Protein AF-A0A7C5ZZM7-F1 (afdb_monomer)

Sequence (69 aa):
MG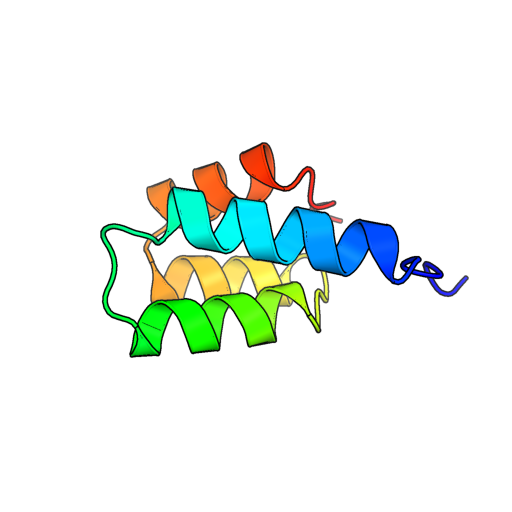VVHRPDDIINRKKRVEIVTRDMNPGVRELILKIVGSWDGLKSVEELKRLVGDEKARQIIEELGLPVE

Solvent-accessible surface area (backbone atoms only — not comparable to full-atom values): 4060 Å² total; per-residue (Å²): 135,79,84,78,77,49,70,69,56,53,54,53,46,52,52,50,51,48,62,78,35,60,90,46,57,69,70,60,45,54,52,50,50,52,37,64,73,60,63,56,30,58,61,33,50,54,52,35,25,75,72,62,34,62,71,52,31,48,52,51,36,62,77,61,68,56,72,82,100

Structure (mmCIF, N/CA/C/O backbone):
data_AF-A0A7C5ZZM7-F1
#
_entry.id   AF-A0A7C5ZZM7-F1
#
loop_
_atom_site.group_PDB
_atom_site.id
_atom_site.type_symbol
_atom_site.label_atom_id
_atom_site.label_alt_id
_atom_site.label_comp_id
_atom_site.label_asym_id
_atom_site.label_entity_id
_atom_site.label_seq_id
_atom_site.pdbx_PDB_ins_code
_atom_site.Cartn_x
_atom_site.Cartn_y
_atom_site.Cartn_z
_atom_site.occupancy
_atom_site.B_iso_or_equiv
_atom_site.auth_seq_id
_atom_site.auth_comp_id
_atom_site.auth_asym_id
_atom_site.auth_atom_id
_atom_site.pdbx_PDB_model_num
ATOM 1 N N . MET A 1 1 ? 7.080 -6.105 -21.471 1.00 40.81 1 MET A N 1
ATOM 2 C CA . MET A 1 1 ? 6.814 -7.230 -20.554 1.00 40.81 1 MET A CA 1
ATOM 3 C C . MET A 1 1 ? 5.780 -6.743 -19.555 1.00 40.81 1 MET A C 1
ATOM 5 O O . MET A 1 1 ? 6.132 -6.020 -18.640 1.00 40.81 1 MET A O 1
ATOM 9 N N . GLY A 1 2 ? 4.496 -6.991 -19.817 1.00 39.28 2 GLY A N 1
ATOM 10 C CA . GLY A 1 2 ? 3.437 -6.630 -18.875 1.00 39.28 2 GLY A CA 1
ATOM 11 C C . GLY A 1 2 ? 3.372 -7.706 -17.804 1.00 39.28 2 GLY A C 1
ATOM 12 O O . GLY A 1 2 ? 3.183 -8.873 -18.145 1.00 39.28 2 GLY A O 1
ATOM 13 N N . VAL A 1 3 ? 3.570 -7.340 -16.539 1.00 44.72 3 VAL A N 1
ATOM 14 C CA . VAL A 1 3 ? 3.269 -8.238 -15.422 1.00 44.72 3 VAL A CA 1
ATOM 15 C C . VAL A 1 3 ? 1.781 -8.547 -15.510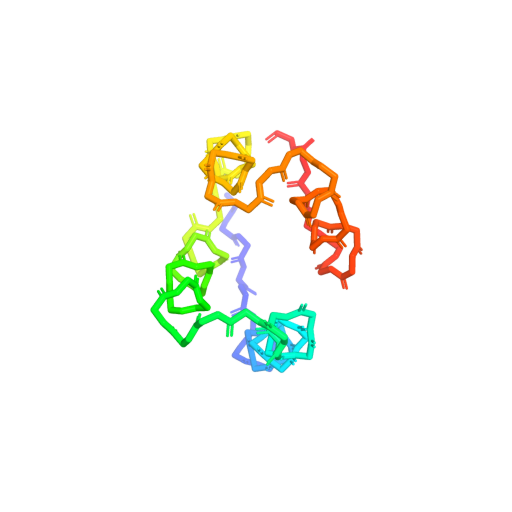 1.00 44.72 3 VAL A C 1
ATOM 17 O O . VAL A 1 3 ? 0.926 -7.701 -15.255 1.00 44.72 3 VAL A O 1
ATOM 20 N N . VAL A 1 4 ? 1.469 -9.759 -15.959 1.00 42.47 4 VAL A N 1
ATOM 21 C CA . VAL A 1 4 ? 0.102 -10.259 -16.034 1.00 42.47 4 VAL A CA 1
ATOM 22 C C . VAL A 1 4 ? -0.296 -10.596 -14.600 1.00 42.47 4 VAL A C 1
ATOM 24 O O . VAL A 1 4 ? -0.134 -11.729 -14.149 1.00 42.47 4 VAL A O 1
ATOM 27 N N . HIS A 1 5 ? -0.729 -9.587 -13.840 1.00 48.00 5 HIS A N 1
ATOM 28 C CA . HIS A 1 5 ? -1.278 -9.797 -12.506 1.00 48.00 5 HIS A CA 1
ATOM 29 C C . HIS A 1 5 ? -2.515 -10.681 -12.650 1.00 48.00 5 HIS A C 1
ATOM 31 O O . HIS A 1 5 ? -3.559 -10.255 -13.146 1.00 48.00 5 HIS A O 1
ATOM 37 N N . ARG A 1 6 ? -2.375 -11.954 -12.269 1.00 49.47 6 ARG A N 1
ATOM 38 C CA . ARG A 1 6 ? -3.499 -12.885 -12.221 1.00 49.47 6 ARG A CA 1
ATOM 39 C C . ARG A 1 6 ? -4.559 -12.302 -11.277 1.00 49.47 6 ARG A C 1
ATOM 41 O O . ARG A 1 6 ? -4.197 -11.752 -10.238 1.00 49.47 6 ARG A O 1
ATOM 48 N N . PRO A 1 7 ? -5.857 -12.447 -11.583 1.00 50.56 7 PRO A N 1
ATOM 49 C CA . PRO A 1 7 ? -6.929 -11.926 -10.732 1.00 50.56 7 PRO A CA 1
ATOM 50 C C . PRO A 1 7 ? -6.860 -12.462 -9.291 1.00 50.56 7 PRO A C 1
ATOM 52 O O . PRO A 1 7 ? -7.222 -11.753 -8.358 1.00 50.56 7 PRO A O 1
ATOM 55 N N . ASP A 1 8 ? -6.322 -13.669 -9.101 1.00 52.22 8 ASP A N 1
ATOM 56 C CA . ASP A 1 8 ? -6.093 -14.278 -7.784 1.00 52.22 8 ASP A CA 1
ATOM 57 C C . ASP A 1 8 ? -5.071 -13.501 -6.929 1.00 52.22 8 ASP A C 1
ATOM 59 O O . ASP A 1 8 ? -5.252 -13.301 -5.727 1.00 52.22 8 ASP A O 1
ATOM 63 N N . ASP A 1 9 ? -4.041 -12.962 -7.584 1.00 61.50 9 ASP A N 1
ATOM 64 C CA . ASP A 1 9 ? -2.974 -12.183 -6.957 1.00 61.50 9 ASP A CA 1
ATOM 65 C C . ASP A 1 9 ? -3.514 -10.840 -6.452 1.00 61.50 9 ASP A C 1
ATOM 67 O O . ASP A 1 9 ? -3.252 -10.439 -5.320 1.00 61.50 9 ASP A O 1
ATOM 71 N N . ILE A 1 10 ? -4.382 -10.199 -7.245 1.00 61.56 10 ILE A N 1
ATOM 72 C CA . ILE A 1 10 ? -5.058 -8.942 -6.895 1.00 61.56 10 ILE A CA 1
ATOM 73 C C . ILE A 1 10 ? -5.990 -9.139 -5.693 1.00 61.56 10 ILE A C 1
ATOM 75 O O . ILE A 1 10 ? -6.022 -8.291 -4.799 1.00 61.56 10 ILE A O 1
ATOM 79 N N . ILE A 1 11 ? -6.732 -10.251 -5.636 1.00 63.34 11 ILE A N 1
ATOM 80 C CA . ILE A 1 11 ? -7.631 -10.553 -4.511 1.00 63.34 11 ILE A CA 1
ATOM 81 C C . ILE A 1 11 ? -6.831 -10.785 -3.225 1.00 63.34 11 ILE A C 1
ATOM 83 O O . ILE A 1 11 ? -7.194 -10.246 -2.173 1.00 63.34 11 ILE A O 1
ATOM 87 N N . ASN A 1 12 ? -5.722 -11.525 -3.298 1.00 70.88 12 ASN A N 1
ATOM 88 C CA . ASN A 1 12 ? -4.836 -11.723 -2.151 1.00 70.88 12 ASN A CA 1
ATOM 89 C C . ASN A 1 12 ? -4.184 -10.411 -1.696 1.00 70.88 12 ASN A C 1
ATOM 91 O O . ASN A 1 12 ? -4.174 -10.113 -0.500 1.00 70.88 12 ASN A O 1
ATOM 95 N N . ARG A 1 13 ? -3.724 -9.578 -2.636 1.00 70.19 13 ARG A N 1
ATOM 96 C CA . ARG A 1 13 ? -3.181 -8.242 -2.350 1.00 70.19 13 ARG A CA 1
ATOM 97 C C . ARG A 1 13 ? -4.202 -7.354 -1.661 1.00 70.19 13 ARG A C 1
ATOM 99 O O . ARG A 1 13 ? -3.893 -6.728 -0.653 1.00 70.19 13 ARG A O 1
ATOM 106 N N . LYS A 1 14 ? -5.434 -7.350 -2.168 1.00 70.69 14 LYS A N 1
ATOM 107 C CA . LYS A 1 14 ? -6.545 -6.575 -1.617 1.00 70.69 14 LYS A CA 1
ATOM 108 C C . LYS A 1 14 ? -6.849 -6.993 -0.183 1.00 70.69 14 LYS A C 1
ATOM 110 O O . LYS A 1 14 ? -6.950 -6.115 0.665 1.00 70.69 14 LYS A O 1
ATOM 115 N N . LYS A 1 15 ? -6.888 -8.301 0.103 1.00 77.06 15 LYS A N 1
ATOM 116 C CA . LYS A 1 15 ? -7.020 -8.839 1.469 1.00 77.06 15 LYS A CA 1
ATOM 117 C C . LYS A 1 15 ? -5.870 -8.421 2.386 1.00 77.06 15 LYS A C 1
ATOM 119 O O . LYS A 1 15 ? -6.125 -8.035 3.521 1.00 77.06 15 LYS A O 1
ATOM 124 N N . ARG A 1 16 ? -4.622 -8.481 1.916 1.00 77.31 16 ARG A N 1
ATOM 125 C CA . ARG A 1 16 ? -3.455 -8.074 2.717 1.00 77.31 16 ARG A CA 1
ATOM 126 C C . ARG A 1 16 ? -3.457 -6.578 3.016 1.00 77.31 16 ARG A C 1
ATOM 128 O O . ARG A 1 16 ? -3.323 -6.208 4.177 1.00 77.31 16 ARG A O 1
ATOM 135 N N . VAL A 1 17 ? -3.711 -5.732 2.012 1.00 76.81 17 VAL A N 1
ATOM 136 C CA . VAL A 1 17 ? -3.922 -4.285 2.211 1.00 76.81 17 VAL A CA 1
ATOM 137 C C . VAL A 1 17 ? -4.994 -4.076 3.268 1.00 76.81 17 VAL A C 1
ATOM 139 O O . VAL A 1 17 ? -4.785 -3.336 4.220 1.00 76.81 17 VAL A O 1
ATOM 142 N N . GLU A 1 18 ? -6.120 -4.766 3.132 1.00 76.88 18 GLU A N 1
ATOM 143 C CA . GLU A 1 18 ? -7.258 -4.693 4.038 1.00 76.88 18 GLU A CA 1
ATOM 144 C C . GLU A 1 18 ? -6.911 -5.059 5.488 1.00 76.88 18 GLU A C 1
ATOM 146 O O . GLU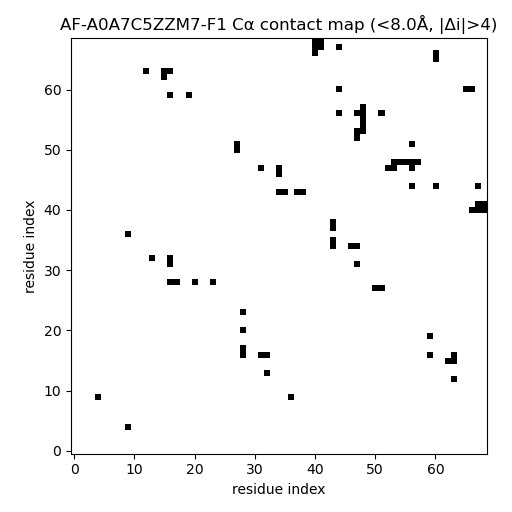 A 1 18 ? -7.400 -4.383 6.391 1.00 76.88 18 GLU A O 1
ATOM 151 N N . ILE A 1 19 ? -6.033 -6.040 5.716 1.00 79.69 19 ILE A N 1
ATOM 152 C CA . ILE A 1 19 ? -5.527 -6.402 7.049 1.00 79.69 19 ILE A CA 1
ATOM 153 C C . ILE A 1 19 ? -4.606 -5.306 7.603 1.00 79.69 19 ILE A C 1
ATOM 155 O O . ILE A 1 19 ? -4.815 -4.850 8.726 1.00 79.69 19 ILE A O 1
ATOM 159 N N . VAL A 1 20 ? -3.634 -4.843 6.812 1.00 74.88 20 VAL A N 1
ATOM 160 C CA . VAL A 1 20 ? -2.628 -3.850 7.242 1.00 74.88 20 VAL A CA 1
ATOM 161 C C . VAL A 1 20 ? -3.250 -2.467 7.477 1.00 74.88 20 VAL A C 1
ATOM 163 O O . VAL A 1 20 ? -2.819 -1.710 8.344 1.00 74.88 20 VAL A O 1
ATOM 166 N N . THR A 1 21 ? -4.306 -2.143 6.731 1.00 74.38 21 THR A N 1
ATOM 167 C CA . THR A 1 21 ? -5.021 -0.856 6.791 1.00 74.38 21 THR A CA 1
ATOM 168 C C . THR A 1 21 ? -6.357 -0.955 7.523 1.00 74.38 21 THR A C 1
ATOM 170 O O . THR A 1 21 ? -7.138 -0.010 7.499 1.00 74.38 21 THR A O 1
ATOM 173 N N . ARG A 1 22 ? -6.633 -2.076 8.206 1.00 77.75 22 ARG A N 1
ATOM 174 C CA . ARG A 1 22 ? -7.845 -2.263 9.024 1.00 77.75 22 ARG A CA 1
ATOM 175 C C . ARG A 1 22 ? -7.991 -1.194 10.106 1.00 77.75 22 ARG A C 1
ATOM 177 O O . ARG A 1 22 ? -9.107 -0.821 10.442 1.00 77.75 22 ARG A O 1
ATOM 184 N N . ASP A 1 23 ? -6.861 -0.742 10.637 1.00 79.56 23 ASP A N 1
ATOM 185 C CA . ASP A 1 23 ? -6.777 0.287 11.675 1.00 79.56 23 ASP A CA 1
ATOM 186 C C . ASP A 1 23 ? -6.861 1.714 11.098 1.00 79.56 23 ASP A C 1
ATOM 188 O O . ASP A 1 23 ? -6.909 2.697 11.830 1.00 79.56 23 ASP A O 1
ATOM 192 N N . MET A 1 24 ? -6.863 1.845 9.766 1.00 78.19 24 MET A N 1
ATOM 193 C CA . MET A 1 24 ? -6.931 3.127 9.074 1.00 78.19 24 MET A CA 1
ATOM 194 C C . MET A 1 24 ? -8.354 3.472 8.652 1.00 78.19 24 MET A C 1
ATOM 196 O O . MET A 1 24 ? -9.212 2.611 8.448 1.00 78.19 24 MET A O 1
ATOM 200 N N . ASN A 1 25 ? -8.575 4.766 8.417 1.00 81.31 25 ASN A N 1
ATOM 201 C CA . ASN A 1 25 ? -9.824 5.243 7.850 1.00 81.31 25 ASN A CA 1
ATOM 202 C C . ASN A 1 25 ? -10.123 4.567 6.496 1.00 81.31 25 ASN A C 1
ATOM 204 O O . ASN A 1 25 ? -9.228 4.448 5.651 1.00 81.31 25 ASN A O 1
ATOM 208 N N . PRO A 1 26 ? -11.397 4.227 6.224 1.00 78.12 26 PRO A N 1
ATOM 209 C CA . PRO A 1 26 ? -11.799 3.571 4.979 1.00 78.12 26 PRO A CA 1
ATOM 210 C C . PRO A 1 26 ? -11.421 4.379 3.726 1.00 78.12 26 PRO A C 1
ATOM 212 O O . PRO A 1 26 ? -11.042 3.792 2.716 1.00 78.12 26 PRO A O 1
ATOM 215 N N . GLY A 1 27 ? -11.417 5.715 3.811 1.00 82.12 27 GLY A N 1
ATOM 216 C CA . GLY A 1 27 ? -10.965 6.579 2.714 1.00 82.12 27 GLY A CA 1
ATOM 217 C C . GLY A 1 27 ? -9.474 6.431 2.382 1.00 82.12 27 GLY A C 1
ATOM 218 O O . GLY A 1 27 ? -9.100 6.439 1.214 1.00 82.12 27 GLY A O 1
ATOM 219 N N . VAL A 1 28 ? -8.619 6.224 3.388 1.00 81.81 28 VAL A N 1
ATOM 220 C CA . VAL A 1 28 ? -7.174 5.996 3.192 1.00 81.81 28 VAL A CA 1
ATOM 221 C C . VAL A 1 28 ? -6.945 4.632 2.539 1.00 81.81 28 VAL A C 1
ATOM 223 O O . VAL A 1 28 ? -6.151 4.499 1.610 1.00 81.81 28 VAL A O 1
ATOM 226 N N . ARG A 1 29 ? -7.706 3.621 2.961 1.00 82.44 29 ARG A N 1
ATOM 227 C CA . ARG A 1 29 ? -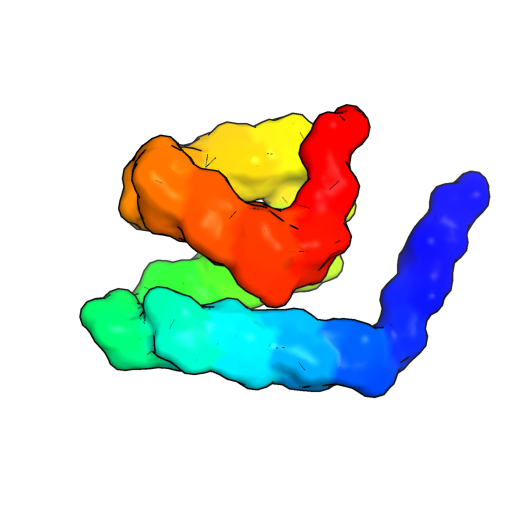7.640 2.265 2.411 1.00 82.44 29 ARG A CA 1
ATOM 228 C C . ARG A 1 29 ? -8.034 2.199 0.932 1.00 82.44 29 ARG A C 1
ATOM 230 O O . ARG A 1 29 ? -7.378 1.496 0.164 1.00 82.44 29 ARG A O 1
ATOM 237 N N . GLU A 1 30 ? -9.050 2.948 0.507 1.00 83.00 30 GLU A N 1
ATOM 238 C CA . GLU A 1 30 ? -9.407 3.060 -0.916 1.00 83.00 30 GLU A CA 1
ATOM 239 C C . GLU A 1 30 ? -8.285 3.680 -1.760 1.00 83.00 30 GLU A C 1
ATOM 241 O O . GLU A 1 30 ? -7.999 3.207 -2.864 1.00 83.00 30 GLU A O 1
ATOM 246 N N . LEU A 1 31 ? -7.614 4.705 -1.230 1.00 85.06 31 LEU A N 1
ATOM 247 C CA . LEU A 1 31 ? -6.489 5.356 -1.903 1.00 85.06 31 LEU A CA 1
ATOM 248 C C . LEU A 1 31 ? -5.299 4.402 -2.045 1.00 85.06 31 LEU A C 1
ATOM 250 O O . LEU A 1 31 ? -4.736 4.287 -3.132 1.00 85.06 31 LEU A O 1
ATOM 254 N N . ILE A 1 32 ? -4.977 3.639 -0.998 1.00 83.06 32 ILE A N 1
ATOM 255 C CA . ILE A 1 32 ? -3.927 2.612 -1.051 1.00 83.06 32 ILE A CA 1
ATOM 256 C C . ILE A 1 32 ? -4.271 1.539 -2.084 1.00 83.06 32 ILE A C 1
ATOM 258 O O . ILE A 1 32 ? -3.409 1.148 -2.865 1.00 83.06 32 ILE A O 1
ATOM 262 N N . LEU A 1 33 ? -5.530 1.095 -2.150 1.00 80.81 33 LEU A N 1
ATOM 263 C CA . LEU A 1 33 ? -5.967 0.130 -3.161 1.00 80.81 33 LEU A CA 1
ATOM 264 C C . LEU A 1 33 ? -5.810 0.656 -4.588 1.00 80.81 33 LEU A C 1
ATOM 266 O O . LEU A 1 33 ? -5.431 -0.117 -5.467 1.00 80.81 33 LEU A O 1
ATOM 270 N N . LYS A 1 34 ? -6.054 1.949 -4.824 1.00 84.62 34 LYS A N 1
ATOM 271 C CA . LYS A 1 34 ? -5.760 2.583 -6.117 1.00 84.62 34 LYS A CA 1
ATOM 272 C C . LYS A 1 34 ? -4.262 2.592 -6.423 1.00 84.62 34 LYS A C 1
ATOM 274 O O . LYS A 1 34 ? -3.885 2.217 -7.527 1.00 84.62 34 LYS A O 1
ATOM 279 N N . ILE A 1 35 ? -3.422 2.973 -5.458 1.00 84.31 35 ILE A N 1
ATOM 280 C CA . ILE A 1 35 ? -1.960 3.040 -5.630 1.00 84.31 35 ILE A CA 1
ATOM 281 C C . ILE A 1 35 ? -1.372 1.647 -5.897 1.00 84.31 35 ILE A C 1
ATOM 283 O O . ILE A 1 35 ? -0.557 1.482 -6.800 1.00 84.31 35 ILE A O 1
ATOM 287 N N . VAL A 1 36 ? -1.814 0.637 -5.142 1.00 78.94 36 VAL A N 1
ATOM 288 C CA . VAL A 1 36 ? -1.397 -0.766 -5.297 1.00 78.94 36 VAL A CA 1
ATOM 289 C C . VAL A 1 36 ? -1.952 -1.385 -6.582 1.00 78.94 36 VAL A C 1
ATOM 291 O O . VAL A 1 36 ? -1.270 -2.188 -7.215 1.00 78.94 36 VAL A O 1
ATOM 294 N N . GLY A 1 37 ? -3.173 -1.020 -6.985 1.00 77.06 37 GLY A N 1
ATOM 295 C CA . GLY A 1 37 ? -3.782 -1.469 -8.240 1.00 77.06 37 GLY A CA 1
ATOM 296 C C . GLY A 1 37 ? -3.097 -0.902 -9.485 1.00 77.06 37 GLY A C 1
ATOM 297 O O . GLY A 1 37 ? -3.011 -1.595 -10.495 1.00 77.06 37 GLY A O 1
ATOM 298 N N . SER A 1 38 ? -2.565 0.317 -9.389 1.00 81.31 38 SER A N 1
ATOM 299 C CA . SER A 1 38 ? -1.765 0.977 -10.426 1.00 81.31 38 SER A CA 1
ATOM 300 C C . SER A 1 38 ? -0.296 1.082 -10.007 1.00 81.31 38 SER A C 1
ATOM 302 O O . SER A 1 38 ? 0.281 2.166 -10.069 1.00 81.31 38 SER A O 1
ATOM 304 N N . TRP A 1 39 ? 0.295 -0.016 -9.519 1.00 80.62 39 TRP A N 1
ATOM 305 C CA . TRP A 1 39 ? 1.677 0.002 -9.035 1.00 80.62 39 TRP A CA 1
ATOM 306 C C . TRP A 1 39 ? 2.664 0.363 -10.149 1.00 80.62 39 TRP A C 1
ATOM 308 O O . TRP A 1 39 ? 2.857 -0.413 -11.082 1.00 80.62 39 TRP A O 1
ATOM 318 N N . ASP A 1 40 ? 3.310 1.517 -10.010 1.00 82.38 40 ASP A N 1
ATOM 319 C CA . ASP A 1 40 ? 4.279 2.091 -10.949 1.00 82.38 40 ASP A CA 1
ATOM 320 C C . ASP A 1 40 ? 5.646 2.254 -10.253 1.00 82.38 40 ASP A C 1
ATOM 322 O O . ASP A 1 40 ? 6.295 3.297 -10.318 1.00 82.38 40 ASP A O 1
ATOM 326 N N . GLY A 1 41 ? 6.032 1.240 -9.466 1.00 82.25 41 GLY A N 1
ATOM 327 C CA . GLY A 1 41 ? 7.317 1.189 -8.762 1.00 82.25 41 GLY A CA 1
ATOM 328 C C . GLY A 1 41 ? 7.531 2.384 -7.827 1.00 82.25 41 GLY A C 1
ATOM 329 O O . GLY A 1 41 ? 6.718 2.649 -6.935 1.00 82.25 41 GLY A O 1
ATOM 330 N N . LEU A 1 42 ? 8.626 3.117 -8.048 1.00 81.81 42 LEU A N 1
ATOM 331 C CA . LEU A 1 42 ? 9.046 4.290 -7.266 1.00 81.81 42 LEU A CA 1
ATOM 332 C C . LEU A 1 42 ? 7.946 5.343 -7.070 1.00 81.81 42 LEU A C 1
ATOM 334 O O . LEU A 1 42 ? 7.793 5.869 -5.966 1.00 81.81 42 LEU A O 1
ATOM 338 N N . LYS A 1 43 ? 7.133 5.615 -8.096 1.00 85.00 43 LYS A N 1
ATOM 339 C CA . LYS A 1 43 ? 6.090 6.646 -8.008 1.00 85.00 43 LYS A CA 1
ATOM 340 C C . LYS A 1 43 ? 4.983 6.252 -7.029 1.00 85.00 43 LYS A C 1
ATOM 342 O O . LYS A 1 43 ? 4.542 7.066 -6.220 1.00 85.00 43 LYS A O 1
ATOM 347 N N . SER A 1 44 ? 4.572 4.985 -7.060 1.00 85.06 44 SER A N 1
ATOM 348 C CA . SER A 1 44 ? 3.583 4.444 -6.122 1.00 85.06 44 SER A CA 1
ATOM 349 C C . SER A 1 44 ? 4.114 4.393 -4.692 1.00 85.06 44 SER A C 1
ATOM 351 O O . SER A 1 44 ? 3.348 4.582 -3.749 1.00 85.06 44 SER A O 1
ATOM 353 N N . VAL A 1 45 ? 5.422 4.190 -4.521 1.00 85.25 45 VAL A N 1
ATOM 354 C CA . VAL A 1 45 ? 6.086 4.206 -3.211 1.00 85.25 45 VAL A CA 1
ATOM 355 C C . VAL A 1 45 ? 6.055 5.604 -2.607 1.00 85.25 45 VAL A C 1
ATOM 357 O O . VAL A 1 45 ? 5.655 5.746 -1.454 1.00 85.25 45 VAL A O 1
ATOM 360 N N . GLU A 1 46 ? 6.434 6.636 -3.362 1.00 87.81 46 GLU A N 1
ATOM 361 C CA . GLU A 1 46 ? 6.392 8.022 -2.879 1.00 87.81 46 GLU A CA 1
ATOM 362 C C . GLU A 1 46 ? 4.969 8.465 -2.513 1.00 87.81 46 GLU A C 1
ATOM 364 O O . GLU A 1 46 ? 4.765 9.077 -1.462 1.00 87.81 46 GLU A O 1
ATOM 369 N N . GLU A 1 47 ? 3.976 8.099 -3.327 1.00 88.12 47 GLU A N 1
ATOM 370 C CA . GLU A 1 47 ? 2.564 8.378 -3.042 1.00 88.12 47 GLU A CA 1
ATOM 371 C C . GLU A 1 47 ? 2.093 7.664 -1.767 1.00 88.12 47 GLU A C 1
ATOM 373 O O . GLU A 1 47 ? 1.458 8.281 -0.912 1.00 88.12 47 GLU A O 1
ATOM 378 N N . LEU A 1 48 ? 2.460 6.390 -1.574 1.00 86.75 48 LEU A N 1
ATOM 379 C CA . LEU A 1 48 ? 2.173 5.663 -0.333 1.00 86.75 48 LEU A CA 1
ATOM 380 C C . LEU A 1 48 ? 2.829 6.322 0.878 1.00 86.75 48 LEU A C 1
ATOM 382 O O . LEU A 1 48 ? 2.166 6.508 1.897 1.00 86.75 48 LEU A O 1
ATOM 386 N N . LYS A 1 49 ? 4.101 6.716 0.772 1.00 89.81 49 LYS A N 1
ATOM 387 C CA . LYS A 1 49 ? 4.819 7.409 1.851 1.00 89.81 49 LYS A CA 1
ATOM 388 C C . LYS A 1 49 ? 4.141 8.720 2.230 1.00 89.81 49 LYS A C 1
ATOM 390 O O . LYS A 1 49 ? 3.986 8.995 3.415 1.00 89.81 49 LYS A O 1
ATOM 395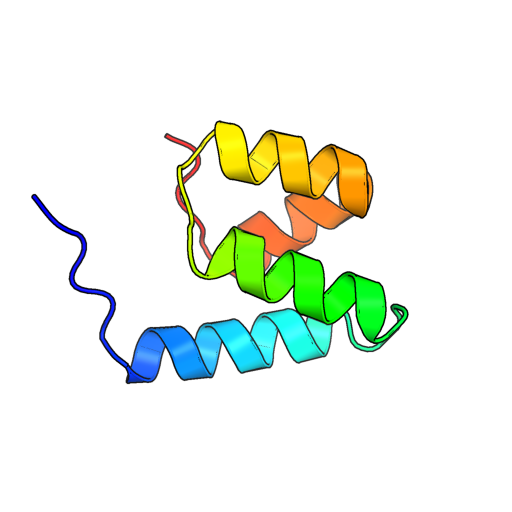 N N . ARG A 1 50 ? 3.672 9.497 1.250 1.00 89.25 50 ARG A N 1
ATOM 396 C CA . ARG A 1 50 ? 2.895 10.721 1.509 1.00 89.25 50 ARG A CA 1
ATOM 397 C C . ARG A 1 50 ? 1.555 10.439 2.181 1.00 89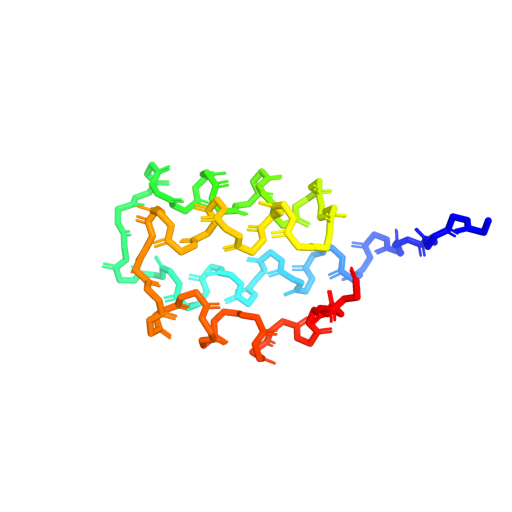.25 50 ARG A C 1
ATOM 399 O O . ARG A 1 50 ? 1.105 11.254 2.980 1.00 89.25 50 ARG A O 1
ATOM 406 N N . LEU A 1 51 ? 0.923 9.312 1.856 1.00 87.38 51 LEU A N 1
ATOM 407 C CA . LEU A 1 51 ? -0.419 8.985 2.331 1.00 87.38 51 LEU A CA 1
ATOM 408 C C . LEU A 1 51 ? -0.438 8.408 3.754 1.00 87.38 51 LEU A C 1
ATOM 410 O O . LEU A 1 51 ? -1.298 8.772 4.552 1.00 87.38 51 LEU A O 1
ATOM 414 N N . VAL A 1 52 ? 0.479 7.485 4.057 1.00 84.81 52 VAL A N 1
ATOM 415 C CA . VAL A 1 52 ? 0.497 6.728 5.324 1.00 84.81 52 VAL A CA 1
ATOM 416 C C . VAL A 1 52 ? 1.759 6.937 6.164 1.00 84.81 52 VAL A C 1
ATOM 418 O O . VAL A 1 52 ? 1.847 6.406 7.271 1.00 84.81 52 VAL A O 1
ATOM 421 N N . GLY A 1 53 ? 2.730 7.698 5.657 1.00 88.44 53 GLY A N 1
ATOM 422 C CA . GLY A 1 53 ? 4.051 7.872 6.257 1.00 88.44 53 GLY A CA 1
ATOM 423 C C . GLY A 1 53 ? 5.060 6.811 5.809 1.00 88.44 53 GLY A C 1
ATOM 424 O O . GLY A 1 53 ? 4.696 5.701 5.415 1.00 88.44 53 GLY A O 1
ATOM 425 N N . ASP A 1 54 ? 6.350 7.146 5.900 1.00 85.56 54 ASP A N 1
ATOM 426 C CA . ASP A 1 54 ? 7.463 6.286 5.473 1.00 85.56 54 ASP A CA 1
ATOM 427 C C . ASP A 1 54 ? 7.447 4.892 6.108 1.00 85.56 54 ASP A C 1
ATOM 429 O O . ASP A 1 54 ? 7.611 3.890 5.411 1.00 85.56 54 ASP A O 1
ATOM 433 N N . GLU A 1 55 ? 7.217 4.817 7.418 1.00 84.69 55 GLU A N 1
ATOM 434 C CA . GLU A 1 55 ? 7.244 3.557 8.163 1.00 84.69 55 GLU A CA 1
ATOM 435 C C . GLU A 1 55 ? 6.133 2.606 7.707 1.00 84.69 55 GLU A C 1
ATOM 437 O O . GLU A 1 55 ? 6.372 1.432 7.413 1.00 84.69 55 GLU A O 1
ATOM 442 N N . LYS A 1 56 ? 4.914 3.133 7.564 1.00 82.44 56 LYS A N 1
ATOM 443 C CA . LYS A 1 56 ? 3.757 2.322 7.192 1.00 82.44 56 LYS A CA 1
ATOM 444 C C . LYS A 1 56 ? 3.769 1.949 5.717 1.00 82.44 56 LYS A C 1
ATOM 446 O O . LYS A 1 56 ? 3.396 0.834 5.366 1.00 82.44 56 LYS A O 1
ATOM 451 N N . ALA A 1 57 ? 4.247 2.851 4.862 1.00 85.75 57 ALA A N 1
ATOM 452 C CA . ALA A 1 57 ? 4.458 2.559 3.452 1.00 85.75 57 ALA A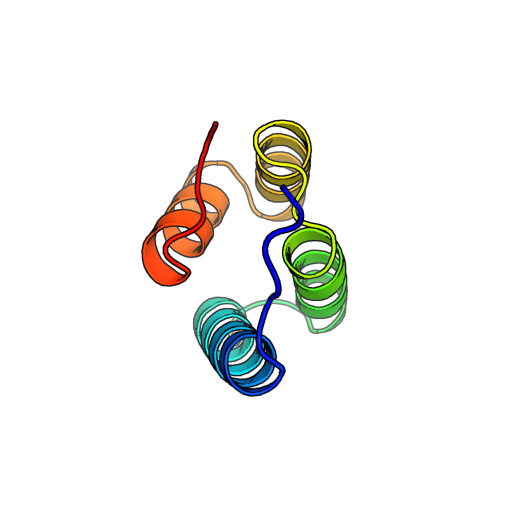 CA 1
ATOM 453 C C . ALA A 1 57 ? 5.435 1.392 3.281 1.00 85.75 57 ALA A C 1
ATOM 455 O O . ALA A 1 57 ? 5.151 0.469 2.522 1.00 85.75 57 ALA A O 1
ATOM 456 N N . ARG A 1 58 ? 6.540 1.389 4.036 1.00 84.75 58 ARG A N 1
ATOM 457 C CA . ARG A 1 58 ? 7.527 0.307 4.002 1.00 84.75 58 ARG A CA 1
ATOM 458 C C . ARG A 1 58 ? 6.936 -1.028 4.462 1.00 84.75 58 ARG A C 1
ATOM 460 O O . ARG A 1 58 ? 7.076 -2.010 3.742 1.00 84.75 58 ARG A O 1
ATOM 467 N N . GLN A 1 59 ? 6.183 -1.035 5.567 1.00 84.94 59 GLN A N 1
ATOM 468 C CA . GLN A 1 59 ? 5.443 -2.223 6.020 1.00 84.94 59 GLN A CA 1
ATOM 469 C C . GLN A 1 59 ? 4.506 -2.773 4.942 1.00 84.94 59 GLN A C 1
ATOM 471 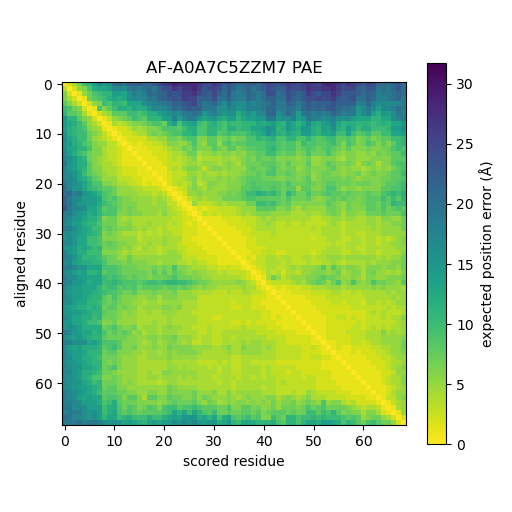O O . GLN A 1 59 ? 4.496 -3.973 4.690 1.00 84.94 59 GLN A O 1
ATOM 476 N N . ILE A 1 60 ? 3.726 -1.903 4.294 1.00 81.56 60 ILE A N 1
ATOM 477 C CA . ILE A 1 60 ? 2.789 -2.302 3.238 1.00 81.56 60 ILE A CA 1
ATOM 478 C C . ILE A 1 60 ? 3.548 -2.885 2.039 1.00 81.56 60 ILE A C 1
ATOM 480 O O . ILE A 1 60 ? 3.133 -3.902 1.493 1.00 81.56 60 ILE A O 1
ATOM 484 N N . ILE A 1 61 ? 4.662 -2.274 1.633 1.00 83.50 61 ILE A N 1
ATOM 485 C CA . ILE A 1 61 ? 5.489 -2.754 0.517 1.00 83.50 61 ILE A CA 1
ATOM 486 C C . ILE A 1 61 ? 6.064 -4.143 0.814 1.00 83.50 61 ILE A C 1
ATOM 488 O O . ILE A 1 61 ? 5.968 -5.028 -0.040 1.00 83.50 61 ILE A O 1
ATOM 492 N N . GLU A 1 62 ? 6.603 -4.345 2.019 1.00 82.94 62 GLU A N 1
ATOM 493 C CA . GLU A 1 62 ? 7.154 -5.631 2.462 1.00 82.94 62 GLU A CA 1
ATOM 494 C C . GLU A 1 62 ? 6.066 -6.713 2.567 1.00 82.94 62 GLU A C 1
ATOM 496 O O . GLU A 1 62 ? 6.215 -7.790 1.990 1.00 82.94 62 GLU A O 1
ATOM 501 N N . GLU A 1 63 ? 4.928 -6.412 3.199 1.00 81.12 63 GLU A N 1
ATOM 502 C CA . GLU A 1 63 ? 3.799 -7.349 3.350 1.00 81.12 63 GLU A CA 1
ATOM 503 C C . GLU A 1 63 ? 3.181 -7.773 2.010 1.00 81.12 63 GLU A C 1
ATOM 505 O O . GLU A 1 63 ? 2.658 -8.887 1.859 1.00 81.12 63 GLU A O 1
ATOM 510 N N . LEU A 1 64 ? 3.219 -6.880 1.020 1.00 76.31 64 LEU A N 1
ATOM 511 C CA . LEU A 1 64 ? 2.679 -7.114 -0.317 1.00 76.31 64 LEU A CA 1
ATOM 512 C C . LEU A 1 64 ? 3.716 -7.645 -1.314 1.00 76.31 64 LEU A C 1
ATOM 514 O O . LEU A 1 64 ? 3.340 -7.906 -2.465 1.00 76.31 64 LEU A O 1
ATOM 518 N N . GLY A 1 65 ? 4.984 -7.785 -0.902 1.00 76.94 65 GLY A N 1
ATOM 519 C CA . GLY A 1 65 ? 6.087 -8.225 -1.760 1.00 76.94 65 GLY A CA 1
ATOM 520 C C . GLY A 1 65 ? 6.200 -7.389 -3.036 1.00 76.94 65 GLY A C 1
ATOM 521 O O . GLY A 1 65 ? 6.351 -7.936 -4.128 1.00 76.94 65 GLY A O 1
ATOM 522 N N . LEU A 1 66 ? 5.992 -6.077 -2.925 1.00 74.38 66 LEU A N 1
ATOM 523 C CA . LEU A 1 66 ? 5.957 -5.176 -4.073 1.00 74.38 66 LEU A CA 1
ATOM 524 C C . LEU A 1 66 ? 7.386 -4.861 -4.546 1.00 74.38 66 LEU A C 1
ATOM 526 O O . LEU A 1 66 ? 8.209 -4.461 -3.720 1.00 74.38 66 LEU A O 1
ATOM 530 N N . PRO A 1 67 ? 7.693 -5.001 -5.851 1.00 68.94 67 PRO A N 1
ATOM 531 C CA . PRO A 1 67 ? 8.994 -4.614 -6.374 1.00 68.94 67 PRO A CA 1
ATOM 532 C C . PRO A 1 67 ? 9.149 -3.091 -6.307 1.00 68.94 67 PRO A C 1
ATOM 534 O O . PRO A 1 67 ? 8.264 -2.332 -6.722 1.00 68.94 67 PRO A O 1
ATOM 537 N N . VAL A 1 68 ? 10.279 -2.674 -5.743 1.00 65.94 68 VAL A N 1
ATOM 538 C CA . VAL A 1 68 ? 10.765 -1.292 -5.671 1.00 65.94 68 VAL A CA 1
ATOM 539 C C . VAL A 1 68 ? 11.896 -1.188 -6.692 1.00 65.94 68 VAL A C 1
ATOM 541 O O . VAL A 1 68 ? 13.070 -1.234 -6.338 1.00 65.94 68 VAL A O 1
ATOM 544 N N . GLU A 1 69 ? 11.529 -1.172 -7.970 1.00 56.28 69 GLU A N 1
ATOM 545 C CA . GLU A 1 69 ? 12.446 -0.968 -9.100 1.00 56.28 69 GLU A CA 1
ATOM 546 C C . GLU A 1 69 ? 12.075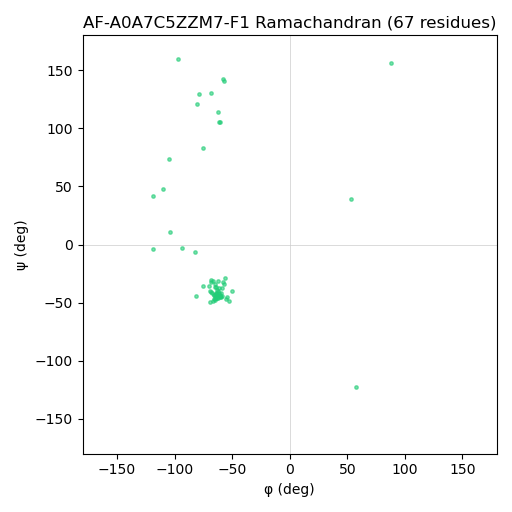 0.315 -9.846 1.00 56.28 69 GLU A C 1
ATOM 548 O O . GLU A 1 69 ? 10.860 0.634 -9.910 1.00 56.28 69 GLU A O 1
#

Mean predicted aligned error: 7.38 Å

Radius of gyration: 11.27 Å; Cα contacts (8 Å, |Δi|>4): 43; chains: 1; bounding box: 24×25×32 Å

Foldseek 3Di:
DDPPCDVVLLVVLLVLLCVLCVVPDPVLSVVLNVLVVVPPAPVSLVVLCVSPNNVSSVVSCVSSVPDND

pLDDT: mean 75.69, std 12.8, range [39.28, 89.81]

Secondary structure (DSSP, 8-state):
------HHHHHHHHHHHHHHTTTS-HHHHHHHHHHHHT--THHHHHHHHHHH-HHHHHHHHHHTT----